Protein AF-A0A2K3K6Y5-F1 (afdb_monomer)

Mean predicted aligned error: 13.33 Å

InterPro domains:
  IPR011009 Protein kinase-like domain superfamily [SSF56112] (21-65)

Organism: Trifolium pratense (NCBI:txid57577)

pLDDT: mean 73.25, std 19.7, range [42.94, 96.94]

Solvent-accessible surface area (backbone atoms only — not comparable to full-atom values): 4676 Å² total; per-residue (Å²): 135,86,84,82,86,76,92,74,80,86,72,87,73,91,80,62,86,76,55,63,60,57,60,70,69,48,83,61,90,80,72,85,85,76,56,70,66,57,54,28,61,37,22,57,69,70,32,73,90,3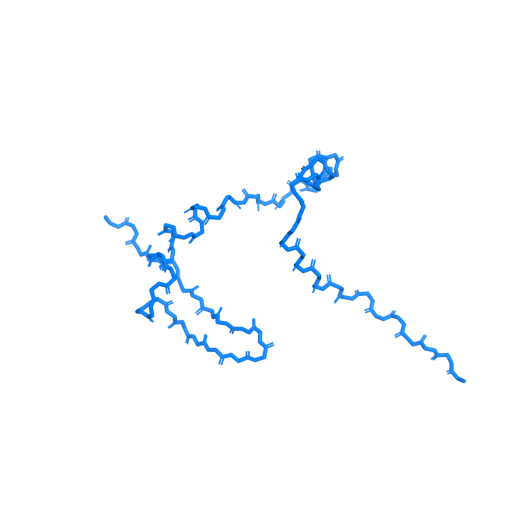0,48,78,48,71,57,102,85,46,77,41,68,44,72,54,83,88,120

Nearest PDB structures (foldseek):
  7xdw-assembly2_B  TM=9.557E-01  e=3.879E-02  Arabidopsis thaliana
  3tl8-assembly2_D  TM=9.270E-01  e=5.156E-02  Arabidopsis thaliana
  5lpb-assembly1_A  TM=9.189E-01  e=1.050E-01  Arabidopsis thaliana
  5lpy-assembly1_A  TM=9.177E-01  e=1.128E-01  Arabidopsis thaliana

Sequence (67 aa):
VSRRDNNNSFRLSFGDSSNLQEFNRTNSSNVLLFDLSSIAAATD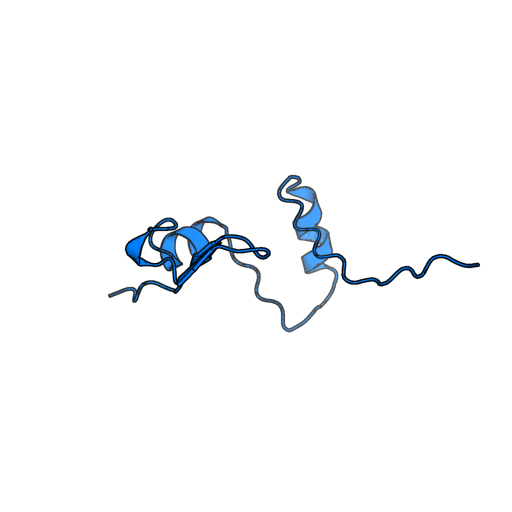NFSIANRLGEGGFGSVYKVANLL

Radius of gyration: 16.34 Å; Cα contacts (8 Å, |Δi|>4): 36; chains: 1; bounding box: 50×34×31 Å

Structure (mmCIF, N/CA/C/O backbone):
data_AF-A0A2K3K6Y5-F1
#
_entry.id   AF-A0A2K3K6Y5-F1
#
loop_
_atom_site.group_PDB
_atom_site.id
_atom_site.type_symbol
_atom_site.label_atom_id
_atom_site.label_alt_id
_atom_site.label_comp_id
_atom_site.label_asym_id
_atom_site.label_entity_id
_atom_site.label_seq_id
_atom_site.pdbx_PDB_ins_code
_atom_site.Cartn_x
_atom_site.Cartn_y
_atom_site.Cartn_z
_atom_site.occupancy
_atom_site.B_iso_or_equiv
_atom_site.auth_seq_id
_atom_site.auth_comp_id
_atom_site.auth_asym_id
_atom_site.auth_atom_id
_atom_site.pdbx_PDB_model_num
ATOM 1 N N . VAL A 1 1 ? 31.832 22.393 0.848 1.00 42.94 1 VAL A N 1
ATOM 2 C CA . VAL A 1 1 ? 30.607 22.799 0.116 1.00 42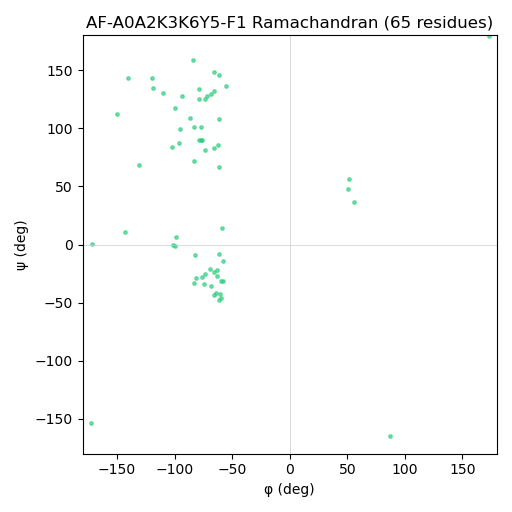.94 1 VAL A CA 1
ATOM 3 C C . VAL A 1 1 ? 29.430 22.084 0.772 1.00 42.94 1 VAL A C 1
ATOM 5 O O . VAL A 1 1 ? 29.521 20.874 0.939 1.00 42.94 1 VAL A O 1
ATOM 8 N N . SER A 1 2 ? 28.441 22.824 1.284 1.00 46.59 2 SER A N 1
ATOM 9 C CA . SER A 1 2 ? 27.404 22.335 2.213 1.00 46.59 2 SER A CA 1
ATOM 10 C C . SER A 1 2 ? 26.503 21.230 1.658 1.00 46.59 2 SER A C 1
ATOM 12 O O . SER A 1 2 ? 26.148 21.230 0.481 1.00 46.59 2 SER A O 1
ATOM 14 N N . ARG A 1 3 ? 26.108 20.325 2.562 1.00 56.88 3 ARG A N 1
ATOM 15 C CA . ARG A 1 3 ? 25.124 19.250 2.381 1.00 56.88 3 ARG A CA 1
ATOM 16 C C . ARG A 1 3 ? 23.725 19.863 2.207 1.00 56.88 3 ARG A C 1
ATOM 18 O O . ARG A 1 3 ? 23.349 20.728 2.991 1.00 56.88 3 ARG A O 1
ATOM 25 N N . ARG A 1 4 ? 22.983 19.455 1.170 1.00 70.56 4 ARG A N 1
ATOM 26 C CA . ARG A 1 4 ? 21.556 19.784 1.014 1.00 70.56 4 ARG A CA 1
ATOM 27 C C . ARG A 1 4 ? 20.736 18.740 1.763 1.00 70.56 4 ARG A C 1
ATOM 29 O O . ARG A 1 4 ? 20.624 17.612 1.290 1.00 70.56 4 ARG A O 1
ATOM 36 N N . ASP A 1 5 ? 20.147 19.144 2.879 1.00 67.25 5 ASP A N 1
ATOM 37 C CA . ASP A 1 5 ? 19.050 18.422 3.513 1.00 67.25 5 ASP A CA 1
ATOM 38 C C . ASP A 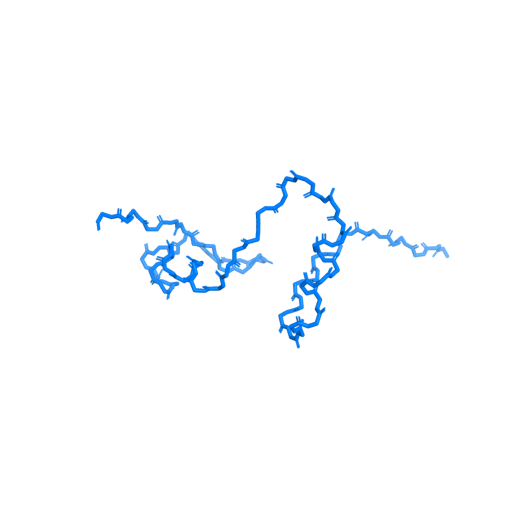1 5 ? 17.779 18.717 2.709 1.00 67.25 5 ASP A C 1
ATOM 40 O O . ASP A 1 5 ? 17.205 19.801 2.793 1.00 67.25 5 ASP A O 1
ATOM 44 N N . ASN A 1 6 ? 17.371 17.772 1.861 1.00 58.12 6 ASN A N 1
ATOM 45 C CA . ASN A 1 6 ? 16.050 17.797 1.245 1.00 58.12 6 ASN A CA 1
ATOM 46 C C . ASN A 1 6 ? 15.132 16.930 2.101 1.00 58.12 6 ASN A C 1
ATOM 48 O O . ASN A 1 6 ? 15.134 15.703 2.004 1.00 58.12 6 ASN A O 1
ATOM 52 N N . ASN A 1 7 ? 14.361 17.599 2.953 1.00 51.78 7 ASN A N 1
ATOM 53 C CA . ASN A 1 7 ? 13.262 17.021 3.710 1.00 51.78 7 ASN A CA 1
ATOM 54 C C . ASN A 1 7 ? 12.183 16.507 2.748 1.00 51.78 7 ASN A C 1
ATOM 56 O O . ASN A 1 7 ? 11.214 17.199 2.455 1.00 51.78 7 ASN A O 1
ATOM 60 N N . ASN A 1 8 ? 12.346 15.281 2.263 1.00 55.12 8 ASN A N 1
ATOM 61 C CA . ASN A 1 8 ? 11.226 14.455 1.838 1.00 55.12 8 ASN A CA 1
ATOM 62 C C . ASN A 1 8 ? 11.387 13.079 2.486 1.00 55.12 8 ASN A C 1
ATOM 64 O O . ASN A 1 8 ? 11.753 12.089 1.854 1.00 55.12 8 ASN A O 1
ATOM 68 N N . SER A 1 9 ? 11.228 13.044 3.807 1.00 48.03 9 SER A N 1
ATOM 69 C CA . SER A 1 9 ? 11.345 11.820 4.585 1.00 48.03 9 SER A CA 1
ATOM 70 C C . SER A 1 9 ? 10.064 10.998 4.452 1.00 48.03 9 SER A C 1
ATOM 72 O O . SER A 1 9 ? 9.169 11.103 5.288 1.00 48.03 9 SER A O 1
ATOM 74 N N . PHE A 1 10 ? 9.990 10.116 3.455 1.00 54.09 10 PHE A N 1
ATOM 75 C CA . PHE A 1 10 ? 9.143 8.929 3.581 1.00 54.09 10 PHE A CA 1
ATOM 76 C C . PHE A 1 10 ? 9.835 7.967 4.549 1.00 54.09 10 PHE A C 1
ATOM 78 O O . PHE A 1 10 ? 10.555 7.055 4.155 1.00 54.09 10 PHE A O 1
ATOM 85 N N . ARG A 1 11 ? 9.668 8.212 5.849 1.00 45.50 11 ARG A N 1
ATOM 86 C CA . ARG A 1 11 ? 10.020 7.243 6.888 1.00 45.50 11 ARG A CA 1
ATOM 87 C C . ARG A 1 11 ? 8.734 6.588 7.367 1.00 45.50 11 ARG A C 1
ATOM 89 O O . ARG A 1 11 ? 8.157 6.999 8.364 1.00 45.50 11 ARG A O 1
ATOM 96 N N . LEU A 1 12 ? 8.288 5.567 6.638 1.00 46.12 12 LEU A N 1
ATOM 97 C CA . LEU A 1 12 ? 7.276 4.637 7.133 1.00 46.12 12 LEU A CA 1
ATOM 98 C C . LEU A 1 12 ? 7.963 3.682 8.118 1.00 46.12 12 LEU A C 1
ATOM 100 O O . LEU A 1 12 ? 8.537 2.670 7.726 1.00 46.12 12 LEU A O 1
ATOM 104 N N . SER A 1 13 ? 7.980 4.060 9.397 1.00 47.28 13 SER A N 1
ATOM 105 C CA . SER A 1 13 ? 8.505 3.229 10.485 1.00 47.28 13 SER A CA 1
ATOM 106 C C . SER A 1 13 ? 7.352 2.477 11.149 1.00 47.28 13 SER A C 1
ATOM 108 O O . SER A 1 13 ? 6.764 2.958 12.115 1.00 47.28 13 SER A O 1
ATOM 110 N N . PHE A 1 14 ? 7.010 1.299 10.625 1.00 47.09 14 PHE A N 1
ATOM 111 C CA . PHE A 1 14 ? 6.042 0.393 11.249 1.00 47.09 14 PHE A CA 1
ATOM 112 C C . PHE A 1 14 ? 6.721 -0.325 12.421 1.00 47.09 14 PHE A C 1
ATOM 114 O O . PHE A 1 14 ? 7.367 -1.352 12.230 1.00 47.09 14 PHE A O 1
ATOM 121 N N . GLY A 1 15 ? 6.659 0.246 13.626 1.00 44.66 15 GLY A N 1
ATOM 122 C CA . GLY A 1 15 ? 7.340 -0.371 14.767 1.00 44.66 15 GLY A CA 1
ATOM 123 C C . GLY A 1 15 ? 7.087 0.205 16.155 1.00 44.66 15 GLY A C 1
ATOM 124 O O . GLY A 1 15 ? 7.660 -0.328 17.097 1.00 44.66 15 GLY A O 1
ATOM 125 N N . ASP A 1 16 ? 6.256 1.236 16.328 1.00 46.31 16 ASP A N 1
ATOM 126 C CA . ASP A 1 16 ? 5.885 1.663 17.680 1.00 46.31 16 ASP A CA 1
ATOM 127 C C . ASP A 1 16 ? 4.483 2.285 17.727 1.00 46.31 16 ASP A C 1
ATOM 129 O O . ASP A 1 16 ? 4.230 3.368 17.190 1.00 46.31 16 ASP A O 1
ATOM 133 N N . SER A 1 17 ? 3.573 1.575 18.395 1.00 52.81 17 SER A N 1
ATOM 134 C CA . SER A 1 17 ? 2.184 1.957 18.674 1.00 52.81 17 SER A CA 1
ATOM 135 C C . SER A 1 17 ? 2.065 3.274 19.456 1.00 52.81 17 SER A C 1
ATOM 137 O O . SER A 1 17 ? 0.981 3.855 19.521 1.00 52.81 17 SER A O 1
ATOM 139 N N . SER A 1 18 ? 3.162 3.763 20.044 1.00 54.88 18 SER A N 1
ATOM 140 C CA . SER A 1 18 ? 3.217 5.012 20.809 1.00 54.88 18 SER A CA 1
ATOM 141 C C . SER A 1 18 ? 3.049 6.288 19.956 1.00 54.88 18 SER A C 1
ATOM 143 O O . SER A 1 18 ? 2.603 7.310 20.479 1.00 54.88 18 SER A O 1
ATOM 145 N N . ASN A 1 19 ? 3.295 6.237 18.637 1.00 54.19 19 ASN A N 1
ATOM 146 C CA . ASN A 1 19 ? 3.225 7.410 17.742 1.00 54.19 19 ASN A CA 1
ATOM 147 C C . ASN A 1 19 ? 1.804 7.771 17.257 1.00 54.19 19 ASN A C 1
ATOM 149 O O . ASN A 1 19 ? 1.592 8.842 16.687 1.00 54.19 19 ASN A O 1
ATOM 153 N N . LEU A 1 20 ? 0.793 6.930 17.512 1.00 53.47 20 LEU A N 1
ATOM 154 C CA . LEU A 1 20 ? -0.604 7.214 17.133 1.00 53.47 20 LEU A CA 1
ATOM 155 C C . LEU A 1 20 ? -1.196 8.421 17.889 1.00 53.47 20 LEU A C 1
ATOM 157 O O . LEU A 1 20 ? -2.131 9.070 17.413 1.00 53.47 20 LEU A O 1
ATOM 161 N N . GLN A 1 21 ? -0.655 8.750 19.067 1.00 52.19 21 GLN A N 1
ATOM 162 C CA . GLN A 1 21 ? -1.066 9.936 19.829 1.00 52.19 21 GLN A CA 1
ATOM 163 C C . GLN A 1 21 ? -0.512 11.244 19.253 1.00 52.19 21 GLN A C 1
ATOM 165 O O . GLN A 1 21 ? -1.147 12.287 19.411 1.00 52.19 21 GLN A O 1
ATOM 170 N N . GLU A 1 22 ? 0.642 11.218 18.584 1.00 56.03 22 GLU A N 1
ATOM 171 C CA . GLU A 1 22 ? 1.256 12.422 18.009 1.00 56.03 22 GLU A CA 1
ATOM 1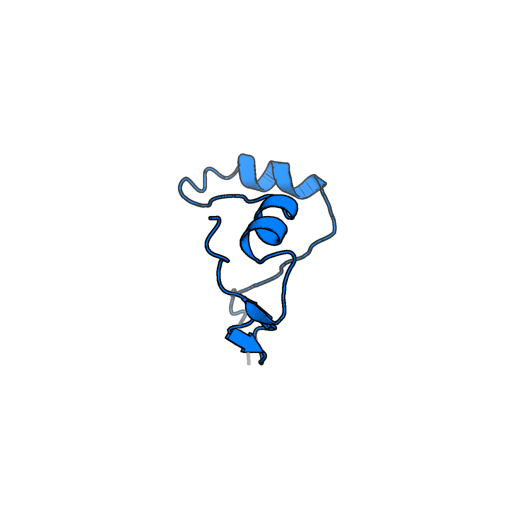72 C C . GLU A 1 22 ? 0.511 12.886 16.747 1.00 56.03 22 GLU A C 1
ATOM 174 O O . GLU A 1 22 ? 0.295 14.084 16.543 1.00 56.03 22 GLU A O 1
ATOM 179 N N . PHE A 1 23 ? -0.016 11.927 15.980 1.00 58.28 23 PHE A N 1
ATOM 180 C CA . PHE A 1 23 ? -0.872 12.180 14.822 1.00 58.28 23 PHE A CA 1
ATOM 181 C C . PHE A 1 23 ? -2.247 12.758 15.188 1.00 58.28 23 PHE A C 1
ATOM 183 O O . PHE A 1 23 ? -2.767 13.613 14.486 1.00 58.28 23 PHE A O 1
ATOM 190 N N . ASN A 1 24 ? -2.821 12.336 16.321 1.00 55.06 24 ASN A N 1
ATOM 191 C CA . ASN A 1 24 ? -4.081 12.896 16.827 1.00 55.06 24 ASN A CA 1
ATOM 192 C C . ASN A 1 24 ? -3.919 14.305 17.430 1.00 55.06 24 ASN A C 1
ATOM 194 O O . ASN A 1 24 ? -4.883 15.064 17.478 1.00 55.06 24 ASN A O 1
ATOM 198 N N . ARG A 1 25 ? -2.722 14.667 17.922 1.00 51.84 25 ARG A N 1
ATOM 199 C CA . ARG A 1 25 ? -2.443 16.010 18.476 1.00 51.84 25 ARG A CA 1
ATOM 200 C C . ARG A 1 25 ? -2.137 17.052 17.408 1.00 51.84 25 ARG A C 1
ATOM 202 O O . ARG A 1 25 ? -2.390 18.237 17.620 1.00 51.84 25 ARG A O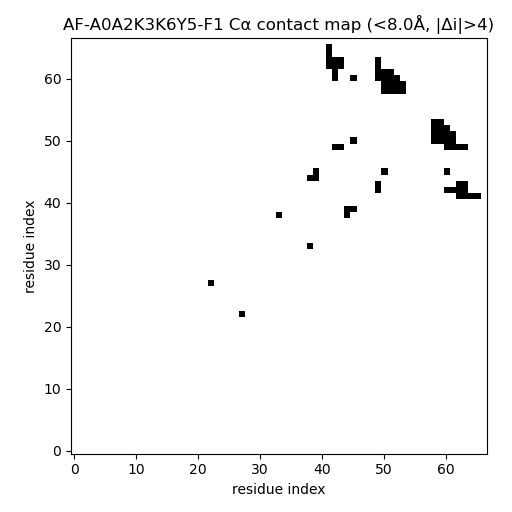 1
ATOM 209 N N . THR A 1 26 ? -1.588 16.634 16.274 1.00 55.22 26 THR A N 1
ATOM 210 C CA . THR A 1 26 ? -1.457 17.496 15.104 1.00 55.22 26 THR A CA 1
ATOM 211 C C . THR A 1 26 ? -2.787 17.461 14.366 1.00 55.22 26 THR A C 1
ATOM 213 O O . THR A 1 26 ? -3.079 16.502 13.668 1.00 55.22 26 THR A O 1
ATOM 216 N N . ASN A 1 27 ? -3.616 18.498 14.536 1.00 56.84 27 ASN A N 1
ATOM 217 C CA . ASN A 1 27 ? -4.834 18.737 13.749 1.00 56.84 27 ASN A CA 1
ATOM 218 C C . ASN A 1 27 ? -4.491 18.929 12.253 1.00 56.84 27 ASN A C 1
ATOM 220 O O . ASN A 1 27 ? -4.637 20.011 11.688 1.00 56.84 27 ASN A O 1
ATOM 224 N N . SER A 1 28 ? -4.013 17.868 11.611 1.00 56.62 28 SER A N 1
ATOM 225 C CA . SER A 1 28 ? -3.781 17.727 10.182 1.00 56.62 28 SER A CA 1
ATOM 226 C C . SER A 1 28 ? -5.127 17.346 9.585 1.00 56.62 28 SER A C 1
ATOM 228 O O . SER A 1 28 ? -5.365 16.189 9.256 1.00 56.62 28 SER A O 1
ATOM 230 N N . SER A 1 29 ? -6.049 18.305 9.552 1.00 57.06 29 SER A N 1
ATOM 231 C CA . SER A 1 29 ? -7.505 18.162 9.391 1.00 57.06 29 SER A CA 1
ATOM 232 C C . SER A 1 29 ? -8.008 17.462 8.112 1.00 57.06 29 SER A C 1
ATOM 234 O O . SER A 1 29 ? -9.196 17.528 7.820 1.00 57.06 29 SER A O 1
ATOM 236 N N . ASN A 1 30 ? -7.149 16.769 7.358 1.00 61.25 30 ASN A N 1
ATOM 237 C CA . ASN A 1 30 ? -7.493 16.054 6.128 1.00 61.25 30 ASN A CA 1
ATOM 238 C C . ASN A 1 30 ? -6.746 14.721 5.914 1.00 61.25 30 ASN A C 1
ATOM 240 O O . ASN A 1 30 ? -6.814 14.181 4.811 1.00 61.25 30 ASN A O 1
ATOM 244 N N . VAL A 1 31 ? -6.016 14.175 6.895 1.00 70.19 31 VAL A N 1
ATOM 245 C CA . VAL A 1 31 ? -5.357 12.872 6.696 1.00 70.19 31 VAL A CA 1
ATOM 246 C C . VAL A 1 31 ? -6.174 11.753 7.334 1.00 70.19 31 VAL A C 1
ATOM 248 O O . VAL A 1 31 ? -6.372 11.721 8.546 1.00 70.19 31 VAL A O 1
ATOM 251 N N . LEU A 1 32 ? -6.644 10.826 6.497 1.00 75.38 32 LEU A N 1
ATOM 252 C CA . LEU A 1 32 ? -7.368 9.635 6.930 1.00 75.38 32 LEU A CA 1
ATOM 253 C C . LEU A 1 32 ? -6.378 8.587 7.439 1.00 75.38 32 LEU A C 1
ATOM 255 O O . LEU A 1 32 ? -5.449 8.201 6.727 1.00 75.38 32 LEU A O 1
ATOM 259 N N . LEU A 1 33 ? -6.594 8.128 8.669 1.00 79.00 33 LEU A N 1
ATOM 260 C CA . LEU A 1 33 ? -5.849 7.025 9.256 1.00 79.00 33 LEU A CA 1
ATOM 261 C C . LEU A 1 33 ? -6.624 5.726 9.017 1.00 79.00 33 LEU A C 1
ATOM 263 O O . LEU A 1 33 ? -7.813 5.650 9.325 1.00 79.00 33 LEU A O 1
ATOM 267 N N . PHE A 1 34 ? -5.954 4.717 8.465 1.00 81.19 34 PHE A N 1
ATOM 268 C CA . PHE A 1 34 ? -6.541 3.403 8.217 1.00 81.19 34 PHE A CA 1
ATOM 269 C C . PHE A 1 34 ? -5.797 2.336 9.005 1.00 81.19 34 PHE A C 1
ATOM 271 O O . PHE A 1 34 ? -4.56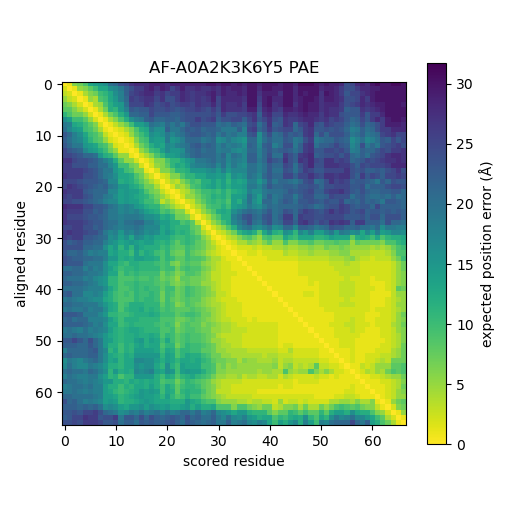6 2.282 8.984 1.00 81.19 34 PHE A O 1
ATOM 278 N N . ASP A 1 35 ? -6.558 1.451 9.639 1.00 86.44 35 ASP A N 1
ATOM 279 C CA . ASP A 1 35 ? -6.010 0.246 10.245 1.00 86.44 35 ASP A CA 1
ATOM 280 C C . ASP A 1 35 ? -5.457 -0.686 9.162 1.00 86.44 35 ASP A C 1
ATOM 282 O O . ASP A 1 35 ? -5.990 -0.778 8.050 1.00 86.44 35 ASP A O 1
ATOM 286 N N . LEU A 1 36 ? -4.406 -1.438 9.497 1.00 87.31 36 LEU A N 1
ATOM 287 C CA . LEU A 1 36 ? -3.812 -2.399 8.566 1.00 87.31 36 LEU A CA 1
ATOM 288 C C . LEU A 1 36 ? -4.824 -3.470 8.123 1.00 87.31 36 LEU A C 1
ATOM 290 O O . LEU A 1 36 ? -4.766 -3.926 6.986 1.00 87.31 36 LEU A O 1
ATOM 294 N N . SER A 1 37 ? -5.776 -3.830 8.989 1.00 90.50 37 SER A N 1
ATOM 295 C CA . SER A 1 37 ? -6.892 -4.726 8.663 1.00 90.50 37 SER A CA 1
ATOM 296 C C . SER A 1 37 ? -7.773 -4.170 7.544 1.00 90.50 37 SER A C 1
ATOM 298 O O . SER A 1 37 ? -8.123 -4.904 6.623 1.00 90.50 37 SER A O 1
ATOM 300 N N . SER A 1 38 ? -8.079 -2.872 7.579 1.00 90.19 38 SER A N 1
ATOM 301 C CA . SER A 1 38 ? -8.844 -2.185 6.534 1.00 90.19 38 SER A CA 1
ATOM 302 C C . SER A 1 38 ? -8.088 -2.179 5.205 1.00 90.19 38 SER A C 1
ATOM 304 O O . SER A 1 38 ? -8.675 -2.442 4.157 1.00 90.19 38 SER A O 1
ATOM 306 N N . ILE A 1 39 ? -6.771 -1.945 5.242 1.00 91.25 39 ILE A N 1
ATOM 307 C CA . ILE A 1 39 ? -5.910 -1.992 4.048 1.00 91.25 39 ILE A CA 1
ATOM 308 C C . ILE A 1 39 ? -5.839 -3.419 3.480 1.00 91.25 39 ILE A C 1
ATOM 310 O O . ILE A 1 39 ? -5.951 -3.612 2.267 1.00 91.25 39 ILE A O 1
ATOM 314 N N . ALA A 1 40 ? -5.686 -4.426 4.342 1.00 93.19 40 ALA A N 1
ATOM 315 C CA . ALA A 1 40 ? -5.671 -5.827 3.938 1.00 93.19 40 ALA A CA 1
ATOM 316 C C . ALA A 1 40 ? -7.005 -6.224 3.291 1.00 93.19 40 ALA A C 1
ATOM 318 O O . ALA A 1 40 ? -7.003 -6.763 2.191 1.00 93.19 40 ALA A O 1
ATOM 319 N N . ALA A 1 41 ? -8.144 -5.887 3.900 1.00 93.12 41 ALA A N 1
ATOM 320 C CA . AL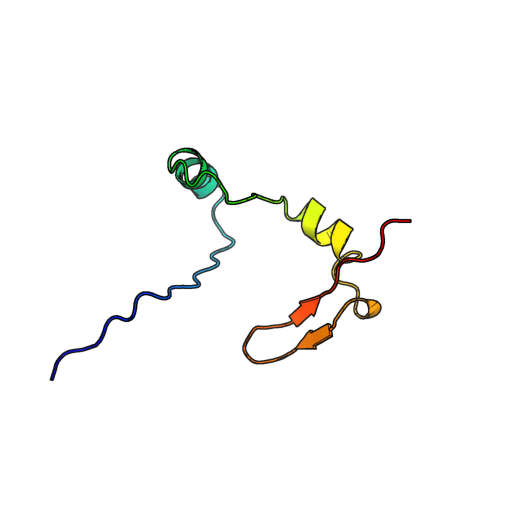A A 1 41 ? -9.459 -6.165 3.324 1.00 93.12 41 ALA A CA 1
ATOM 321 C C . ALA A 1 41 ? -9.646 -5.491 1.953 1.00 93.12 41 ALA A C 1
ATOM 323 O O . ALA A 1 41 ? -10.051 -6.144 0.994 1.00 93.12 41 ALA A O 1
ATOM 324 N N . ALA A 1 42 ? -9.278 -4.212 1.827 1.00 92.12 42 ALA A N 1
ATOM 325 C CA . ALA A 1 42 ? -9.400 -3.471 0.572 1.00 92.12 42 ALA A CA 1
ATOM 326 C C . ALA A 1 42 ? -8.533 -4.048 -0.560 1.00 92.12 42 ALA A C 1
ATOM 328 O O . ALA A 1 42 ? -8.870 -3.888 -1.728 1.00 92.12 42 ALA A O 1
ATOM 329 N N . THR A 1 43 ? -7.420 -4.709 -0.239 1.00 93.94 43 THR A N 1
ATOM 330 C CA . THR A 1 43 ? -6.494 -5.287 -1.228 1.00 93.94 43 THR A CA 1
ATOM 331 C C . THR A 1 43 ? -6.697 -6.788 -1.450 1.00 93.94 43 THR A C 1
ATOM 333 O O . THR A 1 43 ? -5.910 -7.394 -2.181 1.00 93.94 43 THR A O 1
ATOM 336 N N . ASP A 1 44 ? -7.741 -7.388 -0.862 1.00 95.38 44 ASP A N 1
ATOM 337 C CA . ASP A 1 44 ? -7.927 -8.846 -0.787 1.00 95.38 44 ASP A CA 1
ATOM 338 C C . ASP A 1 44 ? -6.671 -9.537 -0.228 1.00 95.38 44 ASP A C 1
ATOM 340 O O . ASP A 1 44 ? -6.013 -10.347 -0.874 1.00 95.38 44 ASP A O 1
ATOM 344 N N . ASN A 1 45 ? -6.263 -9.100 0.963 1.00 94.94 45 ASN A N 1
ATOM 345 C CA . ASN A 1 45 ? -5.057 -9.524 1.665 1.00 94.94 45 ASN A CA 1
ATOM 346 C C . ASN A 1 45 ? -3.785 -9.452 0.795 1.00 94.94 45 ASN A C 1
ATOM 348 O O . ASN A 1 45 ? -3.001 -10.400 0.740 1.00 94.94 45 ASN A O 1
ATOM 352 N N . PHE A 1 46 ? -3.586 -8.323 0.103 1.00 94.94 46 PHE A N 1
ATOM 353 C CA . PHE A 1 46 ? -2.473 -8.109 -0.834 1.00 94.94 46 PHE A CA 1
ATOM 354 C C . PHE A 1 46 ? -2.402 -9.169 -1.948 1.00 94.94 46 PHE A C 1
ATOM 356 O O . PHE A 1 46 ? -1.318 -9.574 -2.379 1.00 94.94 46 PHE A O 1
ATOM 363 N N . SER A 1 47 ? -3.564 -9.617 -2.434 1.00 95.25 47 SER A N 1
ATOM 364 C CA . SER A 1 47 ? -3.663 -10.588 -3.522 1.00 95.25 47 SER A CA 1
ATOM 365 C C . SER A 1 47 ? -2.898 -10.124 -4.761 1.00 95.25 47 SER A C 1
ATOM 367 O O . SER A 1 47 ? -3.008 -8.981 -5.217 1.00 95.25 47 SER A O 1
ATOM 369 N N . ILE A 1 48 ? -2.156 -11.050 -5.369 1.00 95.69 48 ILE A N 1
ATOM 370 C CA . ILE A 1 48 ? -1.411 -10.813 -6.612 1.00 95.69 48 ILE A CA 1
ATOM 371 C C . ILE A 1 48 ? -2.346 -10.364 -7.743 1.00 95.69 48 ILE A C 1
ATOM 373 O O . ILE A 1 48 ? -1.940 -9.554 -8.574 1.00 95.69 48 ILE A O 1
ATOM 377 N N . ALA A 1 49 ? -3.604 -10.820 -7.746 1.00 95.12 49 ALA A N 1
ATOM 378 C CA . ALA A 1 49 ? -4.612 -10.407 -8.724 1.00 95.12 49 ALA A CA 1
ATOM 379 C C . ALA A 1 49 ? -4.941 -8.901 -8.653 1.00 95.12 49 ALA A C 1
ATOM 381 O O . ALA A 1 49 ? -5.405 -8.312 -9.634 1.00 95.12 49 ALA A O 1
ATOM 382 N N . ASN A 1 50 ? -4.669 -8.271 -7.508 1.00 94.44 50 ASN A N 1
ATOM 383 C CA . ASN A 1 50 ? -4.842 -6.841 -7.289 1.00 94.44 50 ASN A CA 1
ATOM 384 C C . ASN A 1 50 ? -3.536 -6.048 -7.408 1.00 94.44 50 ASN A C 1
ATOM 386 O O . ASN A 1 50 ? -3.573 -4.824 -7.298 1.00 94.44 50 ASN A O 1
ATOM 390 N N . ARG A 1 51 ? -2.385 -6.682 -7.666 1.00 95.69 51 ARG A N 1
ATOM 391 C CA . ARG A 1 51 ? -1.132 -5.951 -7.881 1.00 95.69 51 ARG A CA 1
ATOM 392 C C . ARG A 1 51 ? -1.145 -5.273 -9.253 1.00 95.69 51 ARG A C 1
ATOM 394 O O . ARG A 1 51 ? -1.319 -5.920 -10.280 1.00 95.69 51 ARG A O 1
ATOM 401 N N . LEU A 1 52 ? -0.917 -3.966 -9.263 1.00 96.31 52 LEU A N 1
ATOM 402 C CA . LEU A 1 52 ? -0.739 -3.158 -10.469 1.00 96.31 52 LEU A CA 1
ATOM 403 C C . LEU A 1 52 ? 0.700 -3.232 -10.998 1.00 96.31 52 LEU A C 1
ATOM 405 O O . LEU A 1 52 ? 0.916 -3.185 -12.204 1.00 96.31 52 LEU A O 1
ATOM 409 N N . GLY A 1 53 ? 1.682 -3.362 -10.103 1.00 96.38 53 GLY A N 1
ATOM 410 C CA . GLY A 1 53 ? 3.093 -3.485 -10.461 1.00 96.38 53 GLY A CA 1
ATOM 411 C C . GLY A 1 53 ? 4.023 -3.451 -9.251 1.00 96.38 53 GLY A C 1
ATOM 412 O O . GLY A 1 53 ? 3.572 -3.320 -8.113 1.00 96.38 53 GLY A O 1
ATOM 413 N N . GLU A 1 54 ? 5.323 -3.571 -9.513 1.00 96.94 54 GLU A N 1
ATOM 414 C CA . GLU A 1 54 ? 6.398 -3.469 -8.521 1.00 96.94 54 GLU A CA 1
ATOM 415 C C . GLU A 1 54 ? 7.596 -2.713 -9.119 1.00 96.94 54 GLU A C 1
ATOM 417 O O . GLU A 1 54 ? 7.892 -2.853 -10.306 1.00 96.94 54 GLU A O 1
ATOM 422 N N . GLY A 1 55 ? 8.272 -1.891 -8.311 1.00 93.56 55 GLY A N 1
ATOM 423 C CA . GLY A 1 55 ? 9.453 -1.127 -8.723 1.00 93.56 55 GLY A CA 1
ATOM 424 C C . GLY A 1 55 ? 10.127 -0.417 -7.548 1.00 93.56 55 GLY A C 1
ATOM 425 O O . GLY A 1 55 ? 9.975 -0.826 -6.402 1.00 93.56 55 GLY A O 1
ATOM 426 N N . GLY A 1 56 ? 10.830 0.693 -7.801 1.00 95.69 56 GLY A N 1
ATOM 427 C CA . GLY A 1 56 ? 11.547 1.461 -6.762 1.00 95.69 56 GLY A CA 1
ATOM 428 C C . GLY A 1 56 ? 10.673 2.055 -5.643 1.00 95.69 56 GLY A C 1
ATOM 429 O O . GLY A 1 56 ? 11.202 2.564 -4.662 1.00 95.69 56 GLY A O 1
ATOM 430 N N . PHE A 1 57 ? 9.348 1.971 -5.779 1.00 89.12 57 PHE A N 1
ATOM 431 C CA . PHE A 1 57 ? 8.358 2.373 -4.777 1.00 89.12 57 PHE A CA 1
ATOM 432 C C . PHE A 1 57 ? 7.770 1.184 -3.991 1.00 89.12 57 PHE A C 1
ATOM 434 O O . PHE A 1 57 ? 6.928 1.390 -3.122 1.00 89.12 57 PHE A O 1
ATOM 441 N N . GLY A 1 58 ? 8.190 -0.050 -4.292 1.00 93.12 58 GLY A N 1
ATOM 442 C CA . GLY A 1 58 ? 7.581 -1.280 -3.785 1.00 93.12 58 GLY A CA 1
ATOM 443 C C . GLY A 1 58 ? 6.411 -1.771 -4.643 1.00 93.12 58 GLY A C 1
ATOM 444 O O . GLY A 1 58 ? 6.245 -1.362 -5.795 1.00 93.12 58 GLY A O 1
ATOM 445 N N . SER A 1 59 ? 5.618 -2.687 -4.085 1.00 95.69 59 SER A N 1
ATOM 446 C CA . SER A 1 59 ? 4.418 -3.230 -4.732 1.00 95.69 59 SER A CA 1
ATOM 447 C C . SER A 1 59 ? 3.234 -2.266 -4.622 1.00 95.69 59 SER A C 1
ATOM 449 O O . SER A 1 59 ? 2.933 -1.771 -3.537 1.00 95.69 59 SER A O 1
ATOM 451 N N . VAL A 1 60 ? 2.519 -2.054 -5.727 1.00 95.88 60 VAL A N 1
ATOM 452 C CA . VAL A 1 60 ? 1.315 -1.211 -5.790 1.00 95.88 60 VAL A CA 1
ATOM 453 C C . VAL A 1 60 ? 0.093 -2.092 -6.013 1.00 95.88 60 VAL A C 1
ATOM 455 O O . VAL A 1 60 ? 0.092 -2.904 -6.937 1.00 95.88 60 VAL A O 1
ATOM 458 N N . TYR A 1 61 ? -0.955 -1.912 -5.209 1.00 95.50 61 TYR A N 1
ATOM 459 C CA . TYR A 1 61 ? -2.195 -2.688 -5.284 1.00 95.50 61 TYR A CA 1
ATOM 460 C C . TYR A 1 61 ? -3.397 -1.781 -5.564 1.00 95.50 61 TYR A C 1
ATOM 462 O O . TYR A 1 61 ? -3.463 -0.659 -5.061 1.00 95.50 61 TYR A O 1
ATOM 470 N N . LYS A 1 62 ? -4.352 -2.269 -6.360 1.00 94.12 62 LYS A N 1
ATOM 471 C CA . LYS A 1 62 ? -5.681 -1.658 -6.499 1.00 94.12 62 LYS A CA 1
ATOM 472 C C . LYS A 1 62 ? -6.607 -2.142 -5.388 1.00 94.12 62 LYS A C 1
ATOM 474 O O . LYS A 1 62 ? -6.402 -3.215 -4.822 1.00 94.12 62 LYS A O 1
ATOM 479 N N . VAL A 1 63 ? -7.658 -1.368 -5.139 1.00 93.44 63 VAL A N 1
ATOM 480 C CA . VAL A 1 63 ? -8.763 -1.795 -4.281 1.00 93.44 63 VAL A CA 1
ATOM 481 C C . VAL A 1 63 ? -9.568 -2.867 -5.019 1.00 93.44 63 VAL A C 1
ATOM 483 O O . VAL A 1 63 ? -9.952 -2.671 -6.174 1.00 93.44 63 VAL A O 1
ATOM 486 N N . ALA A 1 64 ? -9.786 -4.009 -4.371 1.00 88.19 64 ALA A N 1
ATOM 487 C CA . ALA A 1 64 ? -10.739 -5.008 -4.822 1.00 88.19 64 ALA A CA 1
ATOM 488 C C . ALA A 1 64 ? -12.139 -4.399 -4.728 1.00 88.19 64 ALA A C 1
ATOM 490 O O . ALA A 1 64 ? -12.492 -3.820 -3.700 1.00 88.19 64 ALA A O 1
ATOM 491 N N . ASN A 1 65 ? -12.950 -4.520 -5.780 1.00 78.50 65 ASN A N 1
ATOM 492 C CA . ASN A 1 65 ? -14.361 -4.180 -5.648 1.00 78.50 65 ASN A CA 1
ATOM 493 C C . ASN A 1 65 ? -14.959 -5.123 -4.596 1.00 78.50 65 ASN A C 1
ATOM 495 O O . ASN A 1 65 ? -15.090 -6.318 -4.853 1.00 78.50 65 ASN A O 1
ATOM 499 N N . LEU A 1 66 ? -15.271 -4.575 -3.419 1.00 60.53 66 LEU A N 1
ATOM 500 C CA . LEU A 1 66 ? -16.077 -5.209 -2.380 1.00 60.53 66 LEU A CA 1
ATOM 501 C C . LEU A 1 66 ? -17.499 -5.357 -2.940 1.00 60.53 66 LEU A C 1
ATOM 503 O O . LEU A 1 66 ? -18.328 -4.467 -2.757 1.00 60.53 66 LEU A O 1
ATOM 507 N N . LEU A 1 67 ? -17.746 -6.413 -3.713 1.00 55.50 67 LEU A N 1
ATOM 508 C CA . LEU A 1 67 ? -19.100 -6.909 -3.961 1.00 55.50 67 LEU A CA 1
ATOM 509 C C . LEU A 1 67 ? -19.459 -7.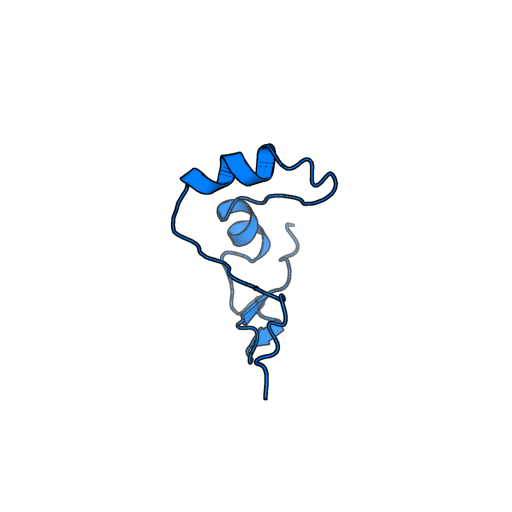925 -2.880 1.00 55.50 67 LEU A C 1
ATOM 511 O O . LEU A 1 67 ? -18.578 -8.750 -2.548 1.00 55.50 67 LEU A O 1
#

Secondary structure (DSSP, 8-state):
----------------GGGHHHHHHS--TTPPP--HHHHHHHTTTT-GGGEEEEETTEEEEPPP---

Foldseek 3Di:
DDDDDDPPDPPPDPDDPVCVVVVVVPPPVPDDDDDVVRVCQQQVNVDPVQWPDADPVGTDGHGDPPD